Protein AF-A0A1D9MK09-F1 (afdb_monomer)

pLDDT: mean 81.93, std 14.93, range [34.16, 96.56]

Mean predicted aligned error: 7.38 Å

Foldseek 3Di:
DDPPPDDPLFAAEEEEFFLDDPVQVVLLVVLCCVLSVFAEQECCDPVHPNHQPCVQDDQPPHDPVSLVSLLVSCVVPLPDRGHYYDHLSLLSDPSSLVVLLPRPHAYAYEYEQHVLRCVVVVNPDPPPDPPCPVVSVVVNVVSVVSVVSCVSSVYHYDHCNPPRSVRPDSPPRD

Structure (mmCIF, N/CA/C/O backbone):
data_AF-A0A1D9MK09-F1
#
_entry.id   AF-A0A1D9MK09-F1
#
loop_
_atom_site.group_PDB
_atom_site.id
_atom_site.type_symbol
_atom_site.label_atom_id
_atom_site.label_alt_id
_atom_site.label_comp_id
_atom_site.label_asym_id
_atom_site.label_entity_id
_atom_site.label_seq_id
_atom_site.pdbx_PDB_ins_code
_atom_site.Cartn_x
_atom_site.Cartn_y
_atom_site.Cartn_z
_atom_site.occupancy
_atom_site.B_iso_or_equiv
_atom_site.auth_seq_id
_atom_site.auth_comp_id
_atom_site.auth_asym_id
_atom_site.auth_atom_id
_atom_site.pdbx_PDB_model_num
ATOM 1 N N . MET A 1 1 ? -40.136 8.054 8.535 1.00 38.53 1 MET A N 1
ATOM 2 C CA . MET A 1 1 ? -38.709 8.408 8.656 1.00 38.53 1 MET A CA 1
ATOM 3 C C . MET A 1 1 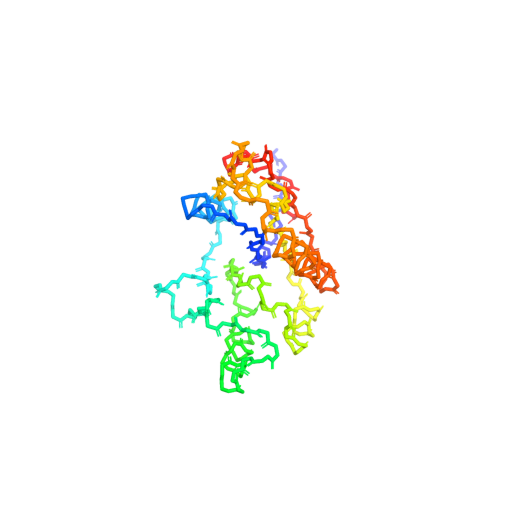? -38.016 7.184 9.209 1.00 38.53 1 MET A C 1
ATOM 5 O O . MET A 1 1 ? -38.127 6.917 10.395 1.00 38.53 1 MET A O 1
ATOM 9 N N . GLU A 1 2 ? -37.448 6.361 8.334 1.00 34.91 2 GLU A N 1
ATOM 10 C CA . GLU A 1 2 ? -36.712 5.175 8.767 1.00 34.91 2 GLU A CA 1
ATOM 11 C C . GLU A 1 2 ? -35.331 5.622 9.243 1.00 34.91 2 GLU A C 1
ATOM 13 O O . GLU A 1 2 ? -34.527 6.126 8.459 1.00 34.91 2 GLU A O 1
ATOM 18 N N . HIS A 1 3 ? -35.072 5.465 10.541 1.00 34.16 3 HIS A N 1
ATOM 19 C CA . HIS A 1 3 ? -33.722 5.503 11.084 1.00 34.16 3 HIS A CA 1
ATOM 20 C C . HIS A 1 3 ? -32.950 4.321 10.488 1.00 34.16 3 HIS A C 1
ATOM 22 O O . HIS A 1 3 ? -33.046 3.195 10.976 1.00 34.16 3 HIS A O 1
ATOM 28 N N . LYS A 1 4 ? -32.186 4.564 9.417 1.00 38.50 4 LYS A N 1
ATOM 29 C CA . LYS A 1 4 ? -31.056 3.694 9.093 1.00 38.50 4 LYS A CA 1
ATOM 30 C C . LYS A 1 4 ? -30.107 3.791 10.278 1.00 38.50 4 LYS A C 1
ATOM 32 O O . LYS A 1 4 ? -29.596 4.869 10.555 1.00 38.50 4 LYS A O 1
ATOM 37 N N . ALA A 1 5 ? -29.941 2.689 11.000 1.00 39.91 5 ALA A N 1
ATOM 38 C CA . ALA A 1 5 ? -28.867 2.560 11.965 1.00 39.91 5 ALA A CA 1
ATOM 39 C C . ALA A 1 5 ? -27.559 2.907 11.241 1.00 39.91 5 ALA A C 1
ATOM 41 O O . ALA A 1 5 ? -27.202 2.228 10.273 1.00 39.91 5 ALA A O 1
ATOM 42 N N . ASP A 1 6 ? -26.906 3.992 11.661 1.00 44.66 6 ASP A N 1
ATOM 43 C CA . ASP A 1 6 ? -25.553 4.318 11.228 1.00 44.66 6 ASP A CA 1
ATOM 44 C C . ASP A 1 6 ? -24.693 3.099 11.547 1.00 44.66 6 ASP A C 1
ATOM 46 O O . ASP A 1 6 ? -24.494 2.741 12.711 1.00 44.66 6 ASP A O 1
ATOM 50 N N . LYS A 1 7 ? -24.248 2.391 10.504 1.00 47.81 7 LYS A N 1
ATOM 51 C CA . LYS A 1 7 ? -23.251 1.342 10.684 1.00 47.81 7 LYS A CA 1
ATOM 52 C C . LYS A 1 7 ? -22.044 2.000 11.359 1.00 47.81 7 LYS A C 1
ATOM 54 O O . LYS A 1 7 ? -21.623 3.059 10.889 1.00 47.81 7 LYS A O 1
ATOM 59 N N . PRO A 1 8 ? -21.476 1.407 12.422 1.00 50.88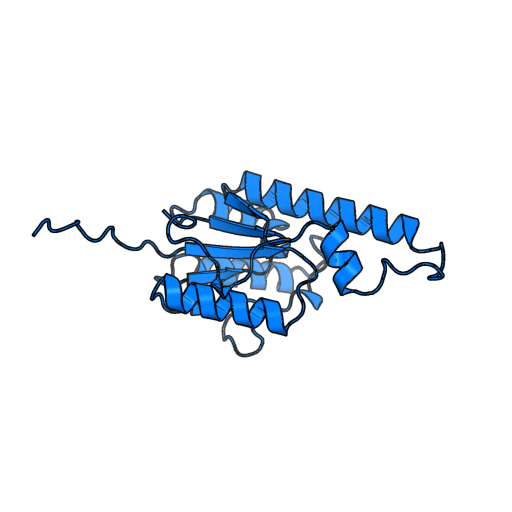 8 PRO A N 1
ATOM 60 C CA . PRO A 1 8 ? -20.220 1.893 12.966 1.00 50.88 8 PRO A CA 1
ATOM 61 C C . PRO A 1 8 ? -19.202 1.894 11.826 1.00 50.88 8 PRO A C 1
ATOM 63 O O . PRO A 1 8 ? -18.915 0.854 11.234 1.00 50.88 8 PRO A O 1
ATOM 66 N N . ASN A 1 9 ? -18.745 3.089 11.466 1.00 65.44 9 ASN A N 1
ATOM 67 C CA . ASN A 1 9 ? -17.858 3.319 10.341 1.00 65.44 9 ASN A CA 1
ATOM 68 C C . ASN A 1 9 ? -16.467 2.819 10.746 1.00 65.44 9 ASN A C 1
ATOM 70 O O . ASN A 1 9 ? -15.680 3.557 11.340 1.00 65.44 9 ASN A O 1
ATOM 74 N N . LEU A 1 10 ? -16.227 1.518 10.559 1.00 75.94 10 LEU A N 1
ATOM 75 C CA . LEU A 1 10 ? -14.981 0.882 10.964 1.00 75.94 10 LEU A CA 1
ATOM 76 C C . LEU A 1 10 ? -13.810 1.581 10.257 1.00 75.94 10 LEU A C 1
ATOM 78 O O . LEU A 1 10 ? -13.881 1.817 9.046 1.00 75.94 10 LEU A O 1
ATOM 82 N N . PRO A 1 11 ? -12.727 1.908 10.982 1.00 87.56 11 PRO A N 1
ATOM 83 C CA . PRO A 1 11 ? -11.530 2.460 10.375 1.00 87.56 11 PRO A CA 1
ATOM 84 C C . PRO A 1 11 ? -11.022 1.544 9.263 1.00 87.56 11 PRO A C 1
ATOM 86 O O . PRO A 1 11 ? -10.810 0.353 9.498 1.00 87.56 11 PRO A O 1
ATOM 89 N N . ILE A 1 12 ? -10.789 2.073 8.062 1.00 91.69 12 ILE A N 1
ATOM 90 C CA . ILE A 1 12 ? -10.336 1.253 6.925 1.00 91.69 12 ILE A CA 1
ATOM 91 C C . ILE A 1 12 ? -8.834 1.394 6.695 1.00 91.69 12 ILE A C 1
ATOM 93 O O . ILE A 1 12 ? -8.241 2.416 7.045 1.00 91.69 12 ILE A O 1
ATOM 97 N N . ILE A 1 13 ? -8.223 0.373 6.107 1.00 95.38 13 ILE A N 1
ATOM 98 C CA . ILE A 1 13 ? -6.830 0.394 5.664 1.00 95.38 13 ILE A CA 1
ATOM 99 C C . ILE A 1 13 ? -6.822 0.434 4.141 1.00 95.38 13 ILE A C 1
ATOM 101 O O . ILE A 1 13 ? -7.547 -0.315 3.486 1.00 95.38 13 ILE A O 1
ATOM 105 N N . VAL A 1 14 ? -6.002 1.306 3.571 1.00 95.44 14 VAL A N 1
ATOM 106 C CA . VAL A 1 14 ? -5.868 1.466 2.128 1.00 95.44 14 VAL A CA 1
ATOM 107 C C . VAL A 1 14 ? -4.392 1.461 1.749 1.00 95.44 14 VAL A C 1
ATOM 109 O O . VAL A 1 14 ? -3.573 2.133 2.368 1.00 95.44 14 VAL A O 1
ATOM 112 N N . ALA A 1 15 ? -4.052 0.740 0.688 1.00 94.69 15 ALA A N 1
ATOM 113 C CA . ALA A 1 15 ? -2.784 0.887 -0.012 1.00 94.69 15 ALA A CA 1
ATOM 114 C C . ALA A 1 15 ? -3.041 1.279 -1.468 1.00 94.69 15 ALA A C 1
ATOM 116 O O . ALA A 1 15 ? -4.044 0.880 -2.064 1.00 94.69 15 ALA A O 1
ATOM 117 N N . MET A 1 16 ? -2.136 2.063 -2.052 1.00 91.50 16 MET A N 1
ATOM 118 C CA . MET A 1 16 ? -2.247 2.528 -3.435 1.00 91.50 16 MET A CA 1
ATOM 119 C C . MET A 1 16 ? -1.110 1.938 -4.269 1.00 91.50 16 MET A C 1
ATOM 121 O O . MET A 1 16 ? 0.022 2.394 -4.183 1.00 91.50 16 MET A O 1
ATOM 125 N N . ASN A 1 17 ? -1.400 0.925 -5.088 1.00 89.12 17 ASN A N 1
ATOM 126 C CA . ASN A 1 17 ? -0.403 0.243 -5.917 1.00 89.12 17 ASN A CA 1
ATOM 127 C C . ASN A 1 17 ? -0.522 0.651 -7.392 1.00 89.12 17 ASN A C 1
ATOM 129 O O . ASN A 1 17 ? -1.524 0.382 -8.055 1.00 89.12 17 ASN A O 1
ATOM 133 N N . GLY A 1 18 ? 0.515 1.288 -7.922 1.00 79.88 18 GLY A N 1
ATOM 134 C CA . GLY A 1 18 ? 0.568 1.763 -9.303 1.00 79.88 18 GLY A CA 1
ATOM 135 C C . GLY A 1 18 ? 1.494 2.967 -9.447 1.00 79.88 18 GLY A C 1
ATOM 136 O O . GLY A 1 18 ? 1.876 3.580 -8.455 1.00 79.88 18 GLY A O 1
ATOM 137 N N . ALA A 1 19 ? 1.856 3.323 -10.682 1.00 71.56 19 ALA A N 1
ATOM 138 C CA . ALA A 1 19 ? 2.593 4.561 -10.952 1.00 71.56 19 ALA A CA 1
ATOM 139 C C . ALA A 1 19 ? 1.620 5.747 -10.974 1.00 71.56 19 ALA A C 1
ATOM 141 O O . ALA A 1 19 ? 1.284 6.282 -12.031 1.00 71.56 19 ALA A O 1
ATOM 142 N N . TRP A 1 20 ? 1.095 6.095 -9.804 1.00 73.06 20 TRP A N 1
ATOM 143 C CA . TRP A 1 20 ? 0.157 7.195 -9.652 1.00 73.06 20 TRP A CA 1
ATOM 144 C C . TRP A 1 20 ? 0.874 8.537 -9.835 1.00 73.06 20 TRP A C 1
ATOM 146 O O . TRP A 1 20 ? 1.872 8.790 -9.160 1.00 73.06 20 TRP A O 1
ATOM 156 N N . PRO A 1 21 ? 0.371 9.442 -10.689 1.00 71.44 21 PRO A N 1
ATOM 157 C CA . PRO A 1 21 ? 0.808 10.829 -10.649 1.00 71.44 21 PRO A CA 1
ATOM 158 C C . PRO A 1 21 ? 0.517 11.426 -9.264 1.00 71.44 21 PRO A C 1
ATOM 160 O O . PRO A 1 21 ? -0.593 11.259 -8.758 1.00 71.44 21 PRO A O 1
ATOM 163 N N . ASN A 1 22 ? 1.455 12.181 -8.679 1.00 73.81 22 ASN A N 1
ATOM 164 C CA . ASN A 1 22 ? 1.305 12.766 -7.332 1.00 73.81 22 ASN A CA 1
ATOM 165 C C . ASN A 1 22 ? -0.026 13.519 -7.139 1.00 73.81 22 ASN A C 1
ATOM 167 O O . ASN A 1 22 ? -0.656 13.422 -6.087 1.00 73.81 22 ASN A O 1
ATOM 171 N N . ALA A 1 23 ? -0.485 14.232 -8.174 1.00 70.06 23 ALA A N 1
ATOM 172 C CA . ALA A 1 23 ? -1.770 14.925 -8.164 1.00 70.06 23 ALA A CA 1
ATOM 173 C C . ALA A 1 23 ? -2.967 13.964 -8.035 1.00 70.06 23 ALA A C 1
ATOM 175 O O . ALA A 1 23 ? -3.899 14.254 -7.292 1.00 70.06 23 ALA A O 1
ATOM 176 N N . GLN A 1 24 ? -2.939 12.806 -8.704 1.00 77.50 24 GLN A N 1
ATOM 177 C CA . GLN A 1 24 ? -3.998 11.800 -8.579 1.00 77.50 24 GLN A CA 1
ATOM 178 C C . GLN A 1 24 ? -3.980 11.140 -7.200 1.00 77.50 24 GLN A C 1
ATOM 180 O O . GLN A 1 24 ? -5.038 10.992 -6.596 1.00 77.50 24 GLN A O 1
ATOM 185 N N . THR A 1 25 ? -2.799 10.802 -6.673 1.00 82.19 25 THR A N 1
ATOM 186 C CA . THR A 1 25 ? -2.656 10.252 -5.315 1.00 82.19 25 THR A CA 1
ATOM 187 C C . THR A 1 25 ? -3.291 11.172 -4.277 1.00 82.19 25 THR A C 1
ATOM 189 O O . THR A 1 25 ? -4.057 10.718 -3.429 1.00 82.19 25 THR A O 1
ATOM 192 N N . LYS A 1 26 ? -3.028 12.481 -4.379 1.00 85.75 26 LYS A N 1
ATOM 193 C CA . LYS A 1 26 ? -3.628 13.492 -3.505 1.00 85.75 26 LYS A CA 1
ATOM 194 C C . LYS A 1 26 ? -5.157 13.522 -3.619 1.00 85.75 26 LYS A C 1
ATOM 196 O O . LYS A 1 26 ? -5.831 13.445 -2.598 1.00 85.75 26 LYS A O 1
ATOM 201 N N . LEU A 1 27 ? -5.697 13.562 -4.839 1.00 85.06 27 LEU A N 1
ATOM 202 C CA . LEU A 1 27 ? -7.149 13.585 -5.062 1.00 85.06 27 LEU A CA 1
ATOM 203 C C . LEU A 1 27 ? -7.851 12.341 -4.499 1.00 85.06 27 LEU A C 1
ATOM 205 O O . LEU A 1 27 ? -8.925 12.453 -3.917 1.00 85.06 27 LEU A O 1
ATOM 209 N N . TRP A 1 28 ? -7.247 11.159 -4.637 1.00 86.50 28 TRP A N 1
ATOM 210 C CA . TRP A 1 28 ? -7.779 9.926 -4.049 1.00 86.50 28 TRP A CA 1
ATOM 211 C C . TRP A 1 28 ? -7.801 9.977 -2.522 1.00 86.50 28 TRP A C 1
ATOM 213 O O . TRP A 1 28 ? -8.815 9.630 -1.922 1.00 86.50 28 TRP A O 1
ATOM 223 N N . LYS A 1 29 ? -6.723 10.452 -1.890 1.00 89.75 29 LYS A N 1
ATOM 224 C CA . LYS A 1 29 ? -6.657 10.617 -0.430 1.00 89.75 29 LYS A CA 1
ATOM 225 C C . LYS A 1 29 ? -7.719 11.603 0.074 1.00 89.75 29 LYS A C 1
ATOM 227 O O . LYS A 1 29 ? -8.453 11.281 1.003 1.00 89.75 29 LYS A O 1
ATOM 232 N N . GLU A 1 30 ? -7.863 12.757 -0.577 1.00 88.25 30 GLU A N 1
ATOM 233 C CA . GLU A 1 30 ? -8.882 13.767 -0.241 1.00 88.25 30 GLU A CA 1
ATOM 234 C C . GLU A 1 30 ? -10.313 13.232 -0.405 1.00 88.25 30 GLU A C 1
ATOM 236 O O . GLU A 1 30 ? -11.172 13.463 0.452 1.00 88.25 30 GLU A O 1
ATOM 241 N N . ALA A 1 31 ? -10.566 12.479 -1.479 1.00 85.38 31 ALA A N 1
ATOM 242 C CA . ALA A 1 31 ? -11.861 11.859 -1.725 1.00 85.38 31 ALA A CA 1
ATOM 243 C C . ALA A 1 31 ? -12.189 10.789 -0.672 1.00 85.38 31 ALA A C 1
ATOM 245 O O . ALA A 1 31 ? -13.307 10.768 -0.164 1.00 85.38 31 ALA A O 1
ATOM 246 N N . LEU A 1 32 ? -11.219 9.950 -0.285 1.00 87.94 32 LEU A N 1
ATOM 247 C CA . LEU A 1 32 ? -11.388 8.955 0.780 1.00 87.94 32 LEU A CA 1
ATOM 248 C C . LEU A 1 32 ? -11.716 9.612 2.123 1.00 87.94 32 LEU A C 1
ATOM 250 O O . LEU A 1 32 ? -12.667 9.198 2.779 1.00 87.94 32 LEU A O 1
ATOM 254 N N . VAL A 1 33 ? -10.976 10.651 2.518 1.00 88.62 33 VAL A N 1
ATOM 255 C CA . VAL A 1 33 ? -11.232 11.379 3.774 1.00 88.62 33 VAL A CA 1
ATOM 256 C C . VAL A 1 33 ? -12.623 11.999 3.770 1.00 88.62 33 VAL A C 1
ATOM 258 O O . VAL A 1 33 ? -13.371 11.843 4.733 1.00 88.62 33 VAL A O 1
ATOM 261 N N . THR A 1 34 ? -12.993 12.656 2.670 1.00 85.69 34 THR A N 1
ATOM 262 C CA . THR A 1 34 ? -14.309 13.290 2.517 1.00 85.69 34 THR A CA 1
ATOM 263 C C . THR A 1 34 ? -15.434 12.262 2.577 1.00 85.69 34 THR A C 1
ATOM 265 O O . THR A 1 34 ? -16.447 12.484 3.234 1.00 85.69 34 THR A O 1
ATOM 268 N N . TYR A 1 35 ? -15.254 11.128 1.900 1.00 82.56 35 TYR A N 1
ATOM 269 C CA . TYR A 1 35 ? -16.256 10.075 1.815 1.00 82.56 35 TYR A CA 1
ATOM 270 C C . TYR A 1 35 ? -16.440 9.335 3.144 1.00 82.56 35 TYR A C 1
ATOM 272 O O . TYR A 1 35 ? -17.563 9.048 3.552 1.00 82.56 35 TYR A O 1
ATOM 280 N N . LEU A 1 36 ? -15.337 9.019 3.820 1.00 84.38 36 LEU A N 1
ATOM 281 C CA . LEU A 1 36 ? -15.358 8.225 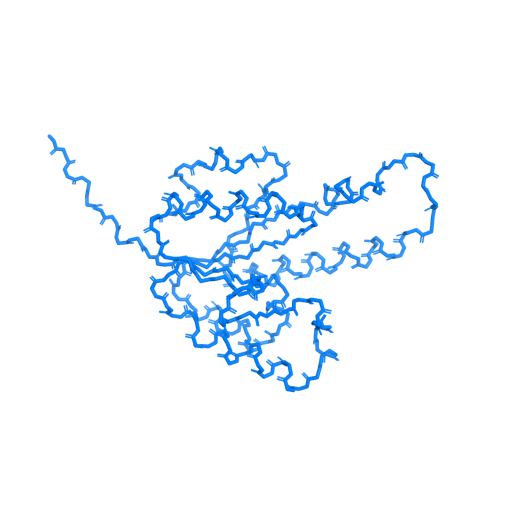5.044 1.00 84.38 36 LEU A CA 1
ATOM 282 C C . LEU A 1 36 ? -15.604 9.085 6.282 1.00 84.38 36 LEU A C 1
ATOM 284 O O . LEU A 1 36 ? -16.040 8.551 7.293 1.00 84.38 36 LEU A O 1
ATOM 288 N N . GLY A 1 37 ? -15.305 10.385 6.243 1.00 85.25 37 GLY A N 1
ATOM 289 C CA . GLY A 1 37 ? -15.382 11.257 7.418 1.00 85.25 37 GLY A CA 1
ATOM 290 C C . GLY A 1 37 ? -14.452 10.820 8.558 1.00 85.25 37 GLY A C 1
ATOM 291 O O . GLY A 1 37 ? -14.719 11.124 9.719 1.00 85.25 37 GLY A O 1
ATOM 292 N N . GLN A 1 38 ? -13.392 10.069 8.244 1.00 86.38 38 GLN A N 1
ATOM 293 C CA . GLN A 1 38 ? -12.432 9.534 9.211 1.00 86.38 38 GLN A CA 1
ATOM 294 C C . GLN A 1 38 ? -11.163 10.401 9.243 1.00 86.38 38 GLN A C 1
ATOM 296 O O . GLN A 1 38 ? -10.744 10.896 8.192 1.00 86.38 38 GLN A O 1
ATOM 301 N N . PRO A 1 39 ? -10.504 10.554 10.410 1.00 91.56 39 PRO A N 1
ATOM 302 C CA . PRO A 1 39 ? -9.152 11.104 10.474 1.00 91.56 39 PRO A CA 1
ATOM 303 C C . PRO A 1 39 ? -8.204 10.298 9.582 1.00 91.56 39 PRO A C 1
ATOM 305 O O . PRO A 1 39 ? -8.361 9.084 9.475 1.00 91.56 39 PRO A O 1
ATOM 308 N N . LEU A 1 40 ? -7.226 10.954 8.961 1.00 94.00 40 LEU A N 1
ATOM 309 C CA . LEU A 1 40 ? -6.242 10.312 8.089 1.00 94.00 40 LEU A CA 1
ATOM 310 C C . LEU A 1 40 ? -4.909 10.132 8.817 1.00 94.00 40 LEU A C 1
ATOM 312 O O . LEU A 1 40 ? -4.367 11.091 9.359 1.00 94.00 40 LEU A O 1
ATOM 316 N N . VAL A 1 41 ? -4.360 8.923 8.748 1.00 96.12 41 VAL A N 1
ATOM 317 C CA . VAL A 1 41 ? -2.966 8.61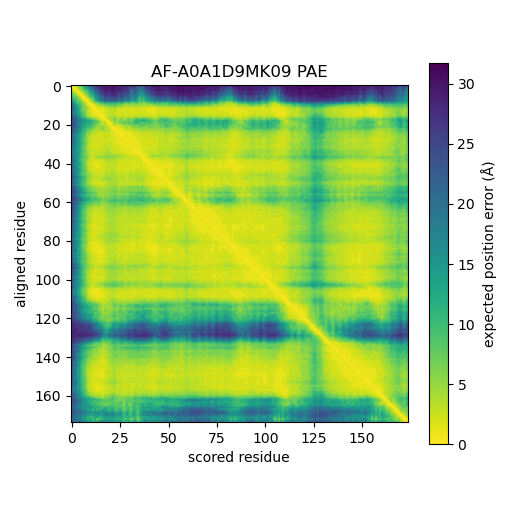5 9.073 1.00 96.12 41 VAL A CA 1
ATOM 318 C C . VAL A 1 41 ? -2.312 8.076 7.806 1.00 96.12 41 VAL A C 1
ATOM 320 O O . VAL A 1 41 ? -2.658 6.997 7.327 1.00 96.12 41 VAL A O 1
ATOM 323 N N . ASP A 1 42 ? -1.390 8.844 7.235 1.00 95.50 42 ASP A N 1
ATOM 324 C CA . ASP A 1 42 ? -0.749 8.518 5.964 1.00 95.50 42 ASP A CA 1
ATOM 325 C C . ASP A 1 42 ? 0.731 8.204 6.164 1.00 95.50 42 ASP A C 1
ATOM 327 O O . ASP A 1 42 ? 1.529 9.091 6.448 1.00 95.50 42 ASP A O 1
ATOM 331 N N . LEU A 1 43 ? 1.116 6.938 6.024 1.00 95.69 43 LEU A N 1
ATOM 332 C CA . LEU A 1 43 ? 2.509 6.511 6.185 1.00 95.69 43 LEU A CA 1
ATOM 333 C C . LEU A 1 43 ? 3.339 6.795 4.924 1.00 95.69 43 LEU A C 1
ATOM 335 O O . LEU A 1 43 ? 4.549 6.603 4.937 1.00 95.69 43 LEU A O 1
ATOM 339 N N . THR A 1 44 ? 2.714 7.252 3.838 1.00 92.88 44 THR A N 1
ATOM 340 C CA . THR A 1 44 ? 3.384 7.605 2.576 1.00 92.88 44 THR A CA 1
ATOM 341 C C . THR A 1 44 ? 3.641 9.108 2.437 1.00 92.88 44 THR A C 1
ATOM 343 O O . THR A 1 44 ? 4.323 9.522 1.502 1.00 92.88 44 THR A O 1
ATOM 346 N N . ASP A 1 45 ? 3.098 9.932 3.340 1.00 92.44 45 ASP A N 1
ATOM 347 C CA . ASP A 1 45 ? 3.276 11.386 3.331 1.00 92.44 45 ASP A CA 1
ATOM 348 C C . ASP A 1 45 ? 4.556 11.788 4.088 1.00 92.44 45 ASP A C 1
ATOM 350 O O . ASP A 1 45 ? 4.651 11.506 5.284 1.00 92.44 45 ASP A O 1
ATOM 354 N N . PRO A 1 46 ? 5.521 12.484 3.453 1.00 91.31 46 PRO A N 1
ATOM 355 C CA . PRO A 1 46 ? 6.722 12.993 4.120 1.00 91.31 46 PRO A CA 1
ATOM 356 C C . PRO A 1 46 ? 6.466 13.916 5.319 1.00 91.31 46 PRO A C 1
ATOM 358 O O . PRO A 1 46 ? 7.376 14.136 6.115 1.00 91.31 46 PRO A O 1
ATOM 361 N N . GLN A 1 47 ? 5.265 14.491 5.442 1.00 91.56 47 GLN A N 1
ATOM 362 C CA . GLN A 1 47 ? 4.870 15.338 6.574 1.00 91.56 47 GLN A CA 1
ATOM 363 C C . GLN A 1 47 ? 4.285 14.544 7.753 1.00 91.56 47 GLN A C 1
ATOM 365 O O . GLN A 1 47 ? 4.046 15.115 8.816 1.00 91.56 47 GLN A O 1
ATOM 370 N N . SER A 1 48 ? 4.053 13.243 7.582 1.00 92.50 48 SER A N 1
ATOM 371 C CA . SER A 1 48 ? 3.523 12.362 8.620 1.00 92.50 48 SER A CA 1
ATOM 372 C C . SER A 1 48 ? 4.581 12.007 9.661 1.00 92.50 48 SER A C 1
ATOM 374 O O . SER A 1 48 ? 5.720 11.684 9.327 1.00 92.50 48 SER A O 1
ATOM 376 N N . GLU A 1 49 ? 4.190 11.966 10.935 1.00 92.81 49 GLU A N 1
ATOM 377 C CA . GLU A 1 49 ? 5.058 11.457 12.008 1.00 92.81 49 GLU A CA 1
ATOM 378 C C . GLU A 1 49 ? 5.376 9.957 11.847 1.00 92.81 49 GLU A C 1
ATOM 380 O O . GLU A 1 49 ? 6.395 9.475 12.338 1.00 92.81 49 GLU A O 1
ATOM 385 N N . PHE A 1 50 ? 4.535 9.232 11.101 1.00 94.38 50 PHE A N 1
ATOM 386 C CA . PHE A 1 50 ? 4.690 7.809 10.797 1.00 94.38 50 PHE A CA 1
ATOM 387 C C . PHE A 1 50 ? 5.303 7.563 9.410 1.00 94.38 50 PHE A C 1
ATOM 389 O O . PHE A 1 50 ? 5.170 6.470 8.867 1.00 94.38 50 PHE A O 1
ATOM 396 N N . PHE A 1 51 ? 5.942 8.566 8.801 1.00 94.94 51 PHE A N 1
ATOM 397 C CA . PHE A 1 51 ? 6.418 8.475 7.423 1.00 94.94 51 PHE A CA 1
ATOM 398 C C . PHE A 1 51 ? 7.402 7.316 7.179 1.00 94.94 51 PHE A C 1
ATOM 400 O O . PHE A 1 51 ? 8.433 7.163 7.851 1.00 94.94 51 PHE A O 1
ATOM 407 N N . LEU A 1 52 ? 7.101 6.545 6.133 1.00 92.12 52 LEU A N 1
ATOM 408 C CA . LEU A 1 52 ? 7.900 5.456 5.595 1.00 92.12 52 LEU A CA 1
ATOM 409 C C . LEU A 1 52 ? 8.221 5.737 4.122 1.00 92.12 52 LEU A C 1
ATOM 411 O O . LEU A 1 52 ? 7.371 5.606 3.241 1.00 92.12 52 LEU A O 1
ATOM 415 N N . ALA A 1 53 ? 9.474 6.103 3.854 1.00 88.94 53 ALA A N 1
ATOM 416 C CA . ALA A 1 53 ? 9.962 6.344 2.503 1.00 88.94 53 ALA A CA 1
ATOM 417 C C . ALA A 1 53 ? 10.040 5.031 1.709 1.00 88.94 53 ALA A C 1
ATOM 419 O O . ALA A 1 53 ? 10.930 4.208 1.931 1.00 88.94 53 ALA A O 1
ATOM 420 N N . GLU A 1 54 ? 9.120 4.830 0.763 1.00 85.00 54 GLU A N 1
ATOM 421 C CA . GLU A 1 54 ? 9.123 3.639 -0.100 1.00 85.00 54 GLU A CA 1
ATOM 422 C C . GLU A 1 54 ? 10.375 3.577 -0.993 1.00 85.00 54 GLU A C 1
ATOM 424 O O . GLU A 1 54 ? 10.871 2.489 -1.281 1.00 85.00 54 GLU A O 1
ATOM 429 N N . ASP A 1 55 ? 10.956 4.728 -1.345 1.00 84.00 55 ASP A N 1
ATOM 430 C CA . ASP A 1 55 ? 12.193 4.814 -2.132 1.00 84.00 55 ASP A CA 1
ATOM 431 C C . ASP A 1 55 ? 13.421 4.231 -1.418 1.00 84.00 55 ASP A C 1
ATOM 433 O O . ASP A 1 55 ? 14.377 3.835 -2.093 1.00 84.00 55 ASP A O 1
ATOM 437 N N . ASP A 1 56 ? 13.392 4.112 -0.089 1.00 81.44 56 ASP A N 1
ATOM 438 C CA . ASP A 1 56 ? 14.444 3.462 0.703 1.00 81.44 56 ASP A CA 1
ATOM 439 C C . ASP A 1 56 ? 14.229 1.943 0.808 1.00 81.44 56 ASP A C 1
ATOM 441 O O . ASP A 1 56 ? 15.135 1.182 1.166 1.00 81.44 56 ASP A O 1
ATOM 445 N N . PHE A 1 57 ? 13.029 1.469 0.467 1.00 84.00 57 PHE A N 1
ATOM 446 C CA . PHE A 1 57 ? 12.664 0.069 0.574 1.00 84.00 57 PHE A CA 1
ATOM 447 C C . PHE A 1 57 ? 13.150 -0.736 -0.638 1.00 84.00 57 PHE A C 1
ATOM 449 O O . PHE A 1 57 ? 13.008 -0.355 -1.804 1.00 84.00 57 PHE A O 1
ATOM 456 N N . ARG A 1 58 ? 13.764 -1.884 -0.359 1.00 83.75 58 ARG A N 1
ATOM 457 C CA . ARG A 1 58 ? 14.334 -2.825 -1.334 1.00 83.75 58 ARG A CA 1
ATOM 458 C C . ARG A 1 58 ? 13.873 -4.253 -1.029 1.00 83.75 58 ARG A C 1
ATOM 460 O O . ARG A 1 58 ? 14.586 -5.215 -1.315 1.00 83.75 58 ARG A O 1
ATOM 467 N N . GLY A 1 59 ? 12.694 -4.402 -0.424 1.00 78.25 59 GLY A N 1
ATOM 468 C CA . GLY A 1 59 ? 12.183 -5.702 -0.002 1.00 78.25 59 GLY A CA 1
ATOM 469 C C . GLY A 1 59 ? 13.030 -6.299 1.119 1.00 78.25 59 GLY A C 1
ATOM 470 O O . GLY A 1 59 ? 13.560 -5.598 1.979 1.00 78.25 59 GLY A O 1
ATOM 471 N N . MET A 1 60 ? 13.236 -7.613 1.057 1.00 74.06 60 MET A N 1
ATOM 472 C CA . MET A 1 60 ? 14.098 -8.346 1.994 1.00 74.06 60 MET A CA 1
ATOM 473 C C . MET A 1 60 ? 15.585 -7.956 1.915 1.00 74.06 60 MET A C 1
ATOM 475 O O . MET A 1 60 ? 16.357 -8.358 2.779 1.00 74.06 60 MET A O 1
ATOM 479 N N . ALA A 1 61 ? 15.996 -7.198 0.891 1.00 83.94 61 ALA A N 1
ATOM 480 C CA . ALA A 1 61 ? 17.354 -6.668 0.773 1.00 83.94 61 ALA A CA 1
ATOM 481 C C . ALA A 1 61 ? 17.548 -5.321 1.499 1.00 83.94 61 ALA A C 1
ATOM 483 O O . ALA A 1 61 ? 18.658 -4.790 1.506 1.00 83.94 61 ALA A O 1
ATOM 484 N N . SER A 1 62 ? 16.491 -4.751 2.089 1.00 88.44 62 SER A N 1
ATOM 485 C CA . SER A 1 62 ? 16.601 -3.585 2.970 1.00 88.44 62 SER A CA 1
ATOM 486 C C . SER A 1 62 ? 17.413 -3.895 4.232 1.00 88.44 62 SER A C 1
ATOM 488 O O . SER A 1 62 ? 17.529 -5.047 4.650 1.00 88.44 62 SER A O 1
ATOM 490 N N . SER A 1 63 ? 17.969 -2.855 4.864 1.00 91.94 63 SER A N 1
ATOM 491 C CA . SER A 1 63 ? 18.656 -3.009 6.149 1.00 91.94 63 SER A CA 1
ATOM 492 C C . SER A 1 63 ? 17.697 -3.520 7.230 1.00 91.94 63 SER A C 1
ATOM 494 O O . SER A 1 63 ? 16.504 -3.208 7.218 1.00 91.94 63 SER A O 1
ATOM 496 N N . ALA A 1 64 ? 18.228 -4.282 8.191 1.00 91.81 64 ALA A N 1
ATOM 497 C CA . ALA A 1 64 ? 17.441 -4.810 9.306 1.00 91.81 64 ALA A CA 1
ATOM 498 C C . ALA A 1 64 ? 16.753 -3.688 10.103 1.00 91.81 64 ALA A C 1
ATOM 500 O O . ALA A 1 64 ? 15.571 -3.799 10.410 1.00 91.81 64 ALA A O 1
ATOM 501 N N . GLU A 1 65 ? 17.459 -2.579 10.341 1.00 93.00 65 GLU A N 1
AT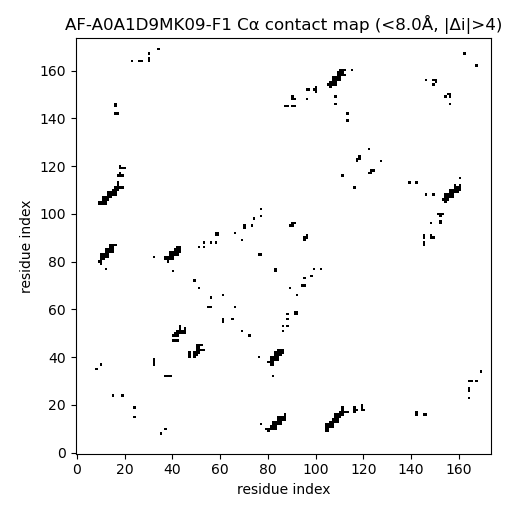OM 502 C CA . GLU A 1 65 ? 16.927 -1.389 11.021 1.00 93.00 65 GLU A CA 1
ATOM 503 C C . GLU A 1 65 ? 15.728 -0.779 10.278 1.00 93.00 65 GLU A C 1
ATOM 505 O O . GLU A 1 65 ? 14.739 -0.392 10.899 1.00 93.00 65 GLU A O 1
ATOM 510 N N . LEU A 1 66 ? 15.779 -0.716 8.941 1.00 92.19 66 LEU A N 1
ATOM 511 C CA . LEU A 1 66 ? 14.672 -0.188 8.144 1.00 92.19 66 LEU A CA 1
ATOM 512 C C . LEU A 1 66 ? 13.459 -1.124 8.191 1.00 92.19 66 LEU A C 1
ATOM 514 O O . LEU A 1 66 ? 12.333 -0.655 8.349 1.00 92.19 66 LEU A O 1
ATOM 518 N N . ILE A 1 67 ? 13.686 -2.436 8.077 1.00 92.50 67 ILE A N 1
ATOM 519 C CA . ILE A 1 67 ? 12.624 -3.447 8.176 1.00 92.50 67 ILE A CA 1
ATOM 520 C C . ILE A 1 67 ? 11.958 -3.380 9.553 1.00 92.50 67 ILE A C 1
ATOM 522 O O . ILE A 1 67 ? 10.731 -3.363 9.641 1.00 92.50 67 ILE A O 1
ATOM 526 N N . GLU A 1 68 ? 12.753 -3.297 10.619 1.00 93.12 68 GLU A N 1
ATOM 527 C CA . GLU A 1 68 ? 12.254 -3.175 11.985 1.00 93.12 68 GLU A CA 1
ATOM 528 C C . GLU A 1 68 ? 11.440 -1.890 12.166 1.00 93.12 68 GLU A C 1
ATOM 530 O O . GLU A 1 68 ? 10.320 -1.953 12.675 1.00 93.12 68 GLU A O 1
ATOM 535 N N . LYS A 1 69 ? 11.933 -0.747 11.665 1.00 93.06 69 LYS A N 1
ATOM 536 C CA . LYS A 1 69 ? 11.186 0.518 11.677 1.00 93.06 69 LYS A CA 1
ATOM 537 C C . LYS A 1 69 ? 9.814 0.355 11.019 1.00 93.06 69 LYS A C 1
ATOM 539 O O . LYS A 1 69 ? 8.809 0.718 11.621 1.00 93.06 69 LYS A O 1
ATOM 544 N N . TRP A 1 70 ? 9.753 -0.211 9.812 1.00 94.44 70 TRP A N 1
ATOM 545 C CA . TRP A 1 70 ? 8.488 -0.412 9.093 1.00 94.44 70 TRP A CA 1
ATOM 546 C C . TRP A 1 70 ? 7.510 -1.294 9.877 1.00 94.44 70 TRP A C 1
ATOM 548 O O . TRP A 1 70 ? 6.330 -0.960 9.982 1.00 94.44 70 TRP A O 1
ATOM 558 N N . GLN A 1 71 ? 8.000 -2.389 10.463 1.00 93.50 71 GLN A N 1
ATOM 559 C CA . GLN A 1 71 ? 7.181 -3.307 11.259 1.00 93.50 71 GLN A CA 1
ATOM 560 C C . GLN A 1 71 ? 6.657 -2.650 12.541 1.00 93.50 71 GLN A C 1
ATOM 562 O O . GLN A 1 71 ? 5.472 -2.772 12.849 1.00 93.50 71 GLN A O 1
ATOM 567 N N . GLN A 1 72 ? 7.506 -1.916 13.263 1.00 95.12 72 GLN A N 1
ATOM 568 C CA . GLN A 1 72 ? 7.110 -1.190 14.471 1.00 95.12 72 GLN A CA 1
ATOM 569 C C . GLN A 1 72 ? 6.088 -0.091 14.157 1.00 95.12 72 GLN A C 1
ATOM 571 O O . GLN A 1 72 ? 5.097 0.046 14.874 1.00 95.12 72 GLN A O 1
ATOM 576 N N . THR A 1 73 ? 6.286 0.659 13.066 1.00 96.50 73 THR A N 1
ATOM 577 C CA . THR A 1 73 ? 5.336 1.684 12.614 1.00 96.50 73 THR A CA 1
ATOM 578 C C . THR A 1 73 ? 3.992 1.075 12.218 1.00 96.50 73 THR A C 1
ATOM 580 O O . THR A 1 73 ? 2.951 1.615 12.585 1.00 96.50 73 THR A O 1
ATOM 583 N N . LEU A 1 74 ? 3.970 -0.065 11.519 1.00 96.12 74 LEU A N 1
ATOM 584 C CA . LEU A 1 74 ? 2.711 -0.752 11.222 1.00 96.12 74 LEU A CA 1
ATOM 585 C C . LEU A 1 74 ? 2.018 -1.210 12.512 1.00 96.12 74 LEU A C 1
ATOM 587 O O . LEU A 1 74 ? 0.842 -0.921 12.707 1.00 96.12 74 LEU A O 1
ATOM 591 N N . ALA A 1 75 ? 2.742 -1.866 13.421 1.00 95.31 75 ALA A N 1
ATOM 592 C CA . ALA A 1 75 ? 2.179 -2.373 14.670 1.00 95.31 75 ALA A CA 1
ATOM 593 C C . ALA A 1 75 ? 1.570 -1.266 15.552 1.00 95.31 75 ALA A C 1
ATOM 595 O O . ALA A 1 75 ? 0.537 -1.486 16.184 1.00 95.31 75 ALA A O 1
ATOM 596 N N . SER A 1 76 ? 2.167 -0.068 15.573 1.00 95.31 76 SER A N 1
ATOM 597 C CA . SER A 1 76 ? 1.651 1.069 16.346 1.00 95.31 76 SER A CA 1
ATOM 598 C C . SER A 1 76 ? 0.485 1.803 15.674 1.00 95.31 76 SER A C 1
ATOM 600 O O . SER A 1 76 ? -0.292 2.461 16.367 1.00 95.31 76 SER A O 1
ATOM 602 N N . THR A 1 77 ? 0.324 1.681 14.352 1.00 95.25 77 THR A N 1
ATOM 603 C CA . THR A 1 77 ? -0.687 2.431 13.581 1.00 95.25 77 THR A CA 1
ATOM 604 C C . THR A 1 77 ? -1.889 1.595 13.144 1.00 95.25 77 THR A C 1
ATOM 606 O O . THR A 1 77 ? -2.984 2.135 12.972 1.00 95.25 77 THR A O 1
ATOM 609 N N . ILE A 1 78 ? -1.736 0.272 13.013 1.00 94.19 78 ILE A N 1
ATOM 610 C CA . ILE A 1 78 ? -2.749 -0.628 12.436 1.00 94.19 78 ILE A CA 1
ATOM 611 C C . ILE A 1 78 ? -4.087 -0.625 13.190 1.00 94.19 78 ILE A C 1
ATOM 613 O O . ILE A 1 78 ? -5.134 -0.827 12.581 1.00 94.19 78 ILE A O 1
ATOM 617 N N . ASN A 1 79 ? -4.084 -0.323 14.491 1.00 91.25 79 ASN A N 1
ATOM 618 C CA . ASN A 1 79 ? -5.291 -0.277 15.327 1.00 91.25 79 ASN A CA 1
ATOM 619 C C . ASN A 1 79 ? -5.786 1.147 15.632 1.00 91.25 79 ASN A C 1
ATOM 621 O O . ASN A 1 79 ? -6.722 1.311 16.416 1.00 91.25 79 ASN A O 1
ATOM 625 N N . LEU A 1 80 ? -5.186 2.185 15.037 1.00 92.31 80 LEU A N 1
ATOM 626 C CA . LEU A 1 80 ? -5.652 3.559 15.231 1.00 92.31 80 LEU A CA 1
ATOM 627 C C . LEU A 1 80 ? -7.074 3.742 14.669 1.00 92.31 80 LEU A C 1
ATOM 629 O O . LEU A 1 80 ? -7.380 3.207 13.597 1.00 92.31 80 LEU A O 1
ATOM 633 N N . PRO A 1 81 ? -7.937 4.536 15.333 1.00 91.75 81 PRO A N 1
ATOM 634 C CA . PRO A 1 81 ? -9.297 4.819 14.878 1.00 91.75 81 PRO A CA 1
ATOM 635 C C . PRO A 1 81 ? -9.320 5.861 13.740 1.00 91.75 81 PRO A C 1
ATOM 637 O O . PRO A 1 81 ? -9.973 6.898 13.836 1.00 91.75 81 PRO A O 1
ATOM 640 N N . ALA A 1 82 ? -8.565 5.606 12.673 1.00 92.88 82 ALA A N 1
ATOM 641 C CA . ALA A 1 82 ? -8.323 6.516 11.557 1.00 92.88 82 ALA A CA 1
ATOM 642 C C . ALA A 1 82 ? -8.220 5.740 10.240 1.00 92.88 82 ALA A C 1
ATOM 644 O O . ALA A 1 82 ? -7.748 4.606 10.244 1.00 92.88 82 ALA A O 1
ATOM 645 N N . LEU A 1 83 ? -8.584 6.356 9.115 1.00 93.94 83 LEU A N 1
ATOM 646 C CA . LEU A 1 83 ? -8.214 5.880 7.783 1.00 93.94 83 LEU A CA 1
ATOM 647 C C . LEU A 1 83 ? -6.688 5.766 7.718 1.00 93.94 83 LEU A C 1
ATOM 649 O O . LEU A 1 83 ? -5.988 6.758 7.910 1.00 93.94 83 LEU A O 1
ATOM 653 N N . LEU A 1 84 ? -6.184 4.567 7.438 1.00 95.81 84 LEU A N 1
ATOM 654 C CA . LEU A 1 84 ? -4.752 4.303 7.373 1.00 95.81 84 LEU A CA 1
ATOM 655 C C . LEU A 1 84 ? -4.319 4.129 5.919 1.00 95.81 84 LEU A C 1
ATOM 657 O O . LEU A 1 84 ? -4.807 3.220 5.248 1.00 95.81 84 LEU A O 1
ATOM 661 N N . ILE A 1 85 ? -3.401 4.970 5.442 1.00 95.69 85 ILE A N 1
ATOM 662 C CA . ILE A 1 85 ? -2.768 4.811 4.129 1.00 95.69 85 ILE A CA 1
ATOM 663 C C . ILE A 1 85 ? -1.391 4.187 4.321 1.00 95.69 85 ILE A C 1
ATOM 665 O O . ILE A 1 85 ? -0.520 4.775 4.962 1.00 95.69 85 ILE A O 1
ATOM 669 N N . LEU A 1 86 ? -1.201 2.992 3.766 1.00 95.69 86 LEU A N 1
ATOM 670 C CA . LEU A 1 86 ? 0.036 2.224 3.867 1.00 95.69 86 LEU A CA 1
ATOM 671 C C . LEU A 1 86 ? 0.849 2.291 2.565 1.00 95.69 86 LEU A C 1
ATOM 673 O O . LEU A 1 86 ? 0.257 2.277 1.478 1.00 95.69 86 LEU A O 1
ATOM 677 N N . PRO A 1 87 ? 2.195 2.266 2.643 1.00 94.19 87 PRO A N 1
ATOM 678 C CA . PRO A 1 87 ? 3.024 1.999 1.477 1.00 94.19 87 PRO A CA 1
ATOM 679 C C . PRO A 1 87 ? 2.656 0.628 0.883 1.00 94.19 87 PRO A C 1
ATOM 681 O O . PRO A 1 87 ? 2.619 -0.361 1.623 1.00 94.19 87 PRO A O 1
ATOM 684 N N . PRO A 1 88 ? 2.405 0.500 -0.432 1.00 92.56 88 PRO A N 1
ATOM 685 C CA . PRO A 1 88 ? 2.046 -0.775 -1.054 1.00 92.56 88 PRO A CA 1
ATOM 686 C C . PRO A 1 88 ? 3.119 -1.856 -0.881 1.00 92.56 88 PRO A C 1
ATOM 688 O O . PRO A 1 88 ? 2.770 -3.033 -0.822 1.00 92.56 88 PRO A O 1
ATOM 691 N N . ALA A 1 89 ? 4.396 -1.479 -0.763 1.00 92.44 89 ALA A N 1
ATOM 692 C CA . ALA A 1 89 ? 5.495 -2.408 -0.505 1.00 92.44 89 ALA A CA 1
ATOM 693 C C . ALA A 1 89 ? 5.485 -3.012 0.916 1.00 92.44 89 ALA A C 1
ATOM 695 O O . ALA A 1 89 ? 6.178 -3.996 1.160 1.00 92.44 89 ALA A O 1
ATOM 696 N N . MET A 1 90 ? 4.677 -2.481 1.845 1.00 93.31 90 MET A N 1
ATOM 697 C CA . MET A 1 90 ? 4.558 -2.994 3.220 1.00 93.31 90 MET A CA 1
ATOM 698 C C . MET A 1 90 ? 4.204 -4.485 3.247 1.00 93.31 90 MET A C 1
ATOM 700 O O . MET A 1 90 ? 4.692 -5.232 4.094 1.00 93.31 90 MET A O 1
ATOM 704 N N . VAL A 1 91 ? 3.388 -4.925 2.288 1.00 93.81 91 VAL A N 1
ATOM 705 C CA . VAL A 1 91 ? 2.941 -6.315 2.173 1.00 93.81 91 VAL A CA 1
ATOM 706 C C . VAL A 1 91 ? 4.059 -7.273 1.752 1.00 93.81 91 VAL A C 1
ATOM 708 O O . VAL A 1 91 ? 3.880 -8.480 1.807 1.00 93.81 91 VAL A O 1
ATOM 711 N N . GLU A 1 92 ? 5.224 -6.786 1.323 1.00 91.81 92 GLU A N 1
ATOM 712 C CA . GLU A 1 92 ? 6.353 -7.651 0.958 1.00 91.81 92 GLU A CA 1
ATOM 713 C C . GLU A 1 92 ? 7.052 -8.254 2.188 1.00 91.81 92 GLU A C 1
ATOM 715 O O . GLU A 1 92 ? 7.808 -9.218 2.066 1.00 91.81 92 GLU A O 1
ATOM 720 N N . LEU A 1 93 ? 6.793 -7.713 3.382 1.00 91.31 93 LEU A N 1
ATOM 721 C CA . LEU A 1 93 ? 7.374 -8.180 4.637 1.00 91.31 93 LEU A CA 1
ATOM 722 C C . LEU A 1 93 ? 6.478 -9.234 5.292 1.00 91.31 93 LEU A C 1
ATOM 724 O O . LEU A 1 93 ? 5.313 -8.971 5.583 1.00 91.31 93 LEU A O 1
ATOM 728 N N . LYS A 1 94 ? 7.041 -10.408 5.609 1.00 88.44 94 LYS A N 1
ATOM 729 C CA . LYS A 1 94 ? 6.287 -11.533 6.192 1.00 88.44 94 LYS A CA 1
ATOM 730 C C . LYS A 1 94 ? 5.526 -11.155 7.472 1.00 88.44 94 LYS A C 1
ATOM 732 O O . LYS A 1 94 ? 4.328 -11.388 7.550 1.00 88.44 94 LYS A O 1
ATOM 737 N N . ASN A 1 95 ? 6.188 -10.511 8.435 1.00 89.94 95 ASN A N 1
ATOM 738 C CA . ASN A 1 95 ? 5.538 -10.110 9.691 1.00 89.94 95 ASN A CA 1
ATOM 739 C C . ASN A 1 95 ? 4.430 -9.067 9.456 1.00 89.94 95 ASN A C 1
ATOM 741 O O . ASN A 1 95 ? 3.416 -9.074 10.145 1.00 89.94 95 ASN A O 1
ATOM 745 N N . SER A 1 96 ? 4.600 -8.181 8.467 1.00 93.50 96 SER A N 1
ATOM 746 C CA . SER A 1 96 ? 3.556 -7.224 8.093 1.00 93.50 96 SER A CA 1
ATOM 747 C C . SER A 1 96 ? 2.346 -7.929 7.485 1.00 93.50 96 SER A C 1
ATOM 749 O O . SER A 1 96 ? 1.222 -7.524 7.760 1.00 93.50 96 SER A O 1
ATOM 751 N N . GLN A 1 97 ? 2.552 -8.994 6.699 1.00 94.50 97 GLN A N 1
ATOM 752 C C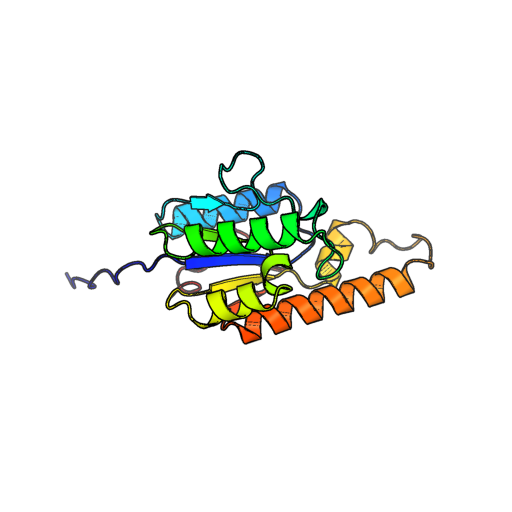A . GLN A 1 97 ? 1.449 -9.805 6.176 1.00 94.50 97 GLN A CA 1
ATOM 753 C C . GLN A 1 97 ? 0.654 -10.470 7.299 1.00 94.50 97 GLN A C 1
ATOM 755 O O . GLN A 1 97 ? -0.569 -10.421 7.270 1.00 94.50 97 GLN A O 1
ATOM 760 N N . GLU A 1 98 ? 1.336 -11.046 8.291 1.00 94.38 98 GLU A N 1
ATOM 761 C CA . GLU A 1 98 ? 0.694 -11.668 9.458 1.00 94.38 98 GLU A CA 1
ATOM 762 C C . GLU A 1 98 ? -0.149 -10.638 10.233 1.00 94.38 98 GLU A C 1
ATOM 764 O O . GLU A 1 98 ? -1.340 -10.853 10.446 1.00 94.38 98 GLU A O 1
ATOM 769 N N . LEU A 1 99 ? 0.414 -9.458 10.532 1.00 94.62 99 LEU A N 1
ATOM 770 C CA . LEU A 1 99 ? -0.315 -8.369 11.199 1.00 94.62 99 LEU A CA 1
ATOM 771 C C . LEU A 1 99 ? -1.532 -7.873 10.404 1.00 94.62 99 LEU A C 1
ATOM 773 O O . LEU A 1 99 ? -2.566 -7.559 10.992 1.00 94.62 99 LEU A O 1
ATOM 777 N N . LEU A 1 100 ? -1.409 -7.761 9.078 1.00 95.38 100 LEU A N 1
ATOM 778 C CA . LEU A 1 100 ? -2.508 -7.336 8.210 1.00 95.38 100 LEU A CA 1
ATOM 779 C C . LEU A 1 100 ? -3.596 -8.411 8.112 1.00 95.38 100 LEU A C 1
ATOM 781 O O . LEU A 1 100 ? -4.772 -8.068 8.166 1.00 95.38 100 LEU A O 1
ATOM 785 N N . ALA A 1 101 ? -3.220 -9.687 8.014 1.00 94.19 101 ALA A N 1
ATOM 786 C CA . ALA A 1 101 ? -4.158 -10.804 7.931 1.00 94.19 101 ALA A CA 1
ATOM 787 C C . ALA A 1 101 ? -4.961 -10.998 9.229 1.00 94.19 101 ALA A C 1
ATOM 789 O O . ALA A 1 101 ? -6.142 -11.339 9.172 1.00 94.19 101 ALA A O 1
ATOM 790 N N . ASP A 1 102 ? -4.349 -10.732 10.386 1.00 92.69 102 ASP A N 1
ATOM 791 C CA . ASP A 1 102 ? -5.014 -10.780 11.694 1.00 92.69 102 ASP A CA 1
ATOM 792 C C . ASP A 1 102 ? -5.873 -9.530 11.977 1.00 92.69 102 ASP A C 1
ATOM 794 O O . ASP A 1 102 ? -6.607 -9.465 12.971 1.00 92.69 102 ASP A O 1
ATOM 798 N N . CYS A 1 103 ? -5.799 -8.509 11.118 1.00 88.81 103 CYS A N 1
ATOM 799 C CA . CYS A 1 103 ? -6.538 -7.272 11.297 1.00 88.81 103 CYS A CA 1
ATOM 800 C C . CYS A 1 103 ? -8.035 -7.472 11.012 1.00 88.81 103 CYS A C 1
ATOM 802 O O . CYS A 1 103 ? -8.441 -7.982 9.973 1.00 88.81 103 CYS A O 1
ATOM 804 N N . THR A 1 104 ? -8.890 -6.984 11.912 1.00 87.25 104 THR A N 1
ATOM 805 C CA . THR A 1 104 ? -10.357 -7.033 11.738 1.00 87.25 104 THR A CA 1
ATOM 806 C C . THR A 1 104 ? -10.905 -5.890 10.880 1.00 87.25 104 THR A C 1
ATOM 808 O O . THR A 1 104 ? -12.109 -5.817 10.621 1.00 87.25 104 THR A O 1
ATOM 811 N N . ARG A 1 105 ? -10.036 -4.971 10.447 1.00 89.88 105 ARG A N 1
ATOM 812 C CA . ARG A 1 105 ? -10.405 -3.792 9.664 1.00 89.88 105 ARG A CA 1
ATOM 813 C C . ARG A 1 105 ? -10.558 -4.154 8.187 1.00 89.88 105 ARG A C 1
ATOM 815 O O . ARG A 1 105 ? -9.762 -4.929 7.668 1.00 89.88 105 ARG A O 1
ATOM 822 N N . PRO A 1 106 ? -11.510 -3.542 7.467 1.00 92.62 106 PRO A N 1
ATOM 823 C CA . PRO A 1 106 ? -11.552 -3.647 6.015 1.00 92.62 106 PRO A CA 1
ATOM 824 C C . PRO A 1 106 ? -10.255 -3.116 5.381 1.00 92.62 106 PRO A C 1
ATOM 826 O O . PRO A 1 106 ? -9.860 -1.976 5.644 1.00 92.62 106 PRO A O 1
ATOM 829 N N . ILE A 1 107 ? -9.623 -3.927 4.529 1.00 95.25 107 ILE A N 1
ATOM 830 C CA . ILE A 1 107 ? -8.399 -3.576 3.797 1.00 95.25 107 ILE A CA 1
ATOM 831 C C . ILE A 1 107 ? -8.720 -3.455 2.307 1.00 95.25 107 ILE A C 1
ATOM 833 O O . ILE A 1 107 ? -9.383 -4.318 1.727 1.00 95.25 107 ILE A O 1
ATOM 837 N N . PHE A 1 108 ? -8.228 -2.396 1.669 1.00 94.31 108 PHE A N 1
ATOM 838 C CA . PHE A 1 108 ? -8.402 -2.159 0.241 1.00 94.31 108 PHE A CA 1
ATOM 839 C C . PHE A 1 108 ? -7.072 -1.886 -0.444 1.00 94.31 108 PHE A C 1
ATOM 841 O O . PHE A 1 108 ? -6.243 -1.119 0.046 1.00 94.31 108 PHE A O 1
ATOM 848 N N . LEU A 1 109 ? -6.910 -2.461 -1.631 1.00 94.19 109 LEU A N 1
ATOM 849 C CA . LEU A 1 109 ? -5.825 -2.117 -2.535 1.00 94.19 109 LEU A CA 1
ATOM 850 C C . LEU A 1 109 ? -6.398 -1.325 -3.707 1.00 94.19 109 LEU A C 1
ATOM 852 O O . LEU A 1 109 ? -7.044 -1.897 -4.584 1.00 94.19 109 LEU A O 1
ATOM 856 N N . LEU A 1 110 ? -6.139 -0.020 -3.748 1.00 91.81 110 LEU A N 1
ATOM 857 C CA . LEU A 1 110 ? -6.420 0.792 -4.928 1.00 91.81 110 LEU A CA 1
ATOM 858 C C . LEU A 1 110 ? -5.318 0.535 -5.946 1.00 91.81 110 LEU A C 1
ATOM 860 O O . LEU A 1 110 ? -4.152 0.857 -5.705 1.00 91.81 110 LEU A O 1
ATOM 864 N N . SER A 1 111 ? -5.671 -0.070 -7.072 1.00 89.44 111 SER A N 1
ATOM 865 C CA . SER A 1 111 ? -4.705 -0.527 -8.055 1.00 89.44 111 SER A CA 1
ATOM 866 C C . SER A 1 111 ? -4.927 0.109 -9.416 1.00 89.44 111 SER A C 1
ATOM 868 O O . SER A 1 111 ? -6.045 0.180 -9.916 1.00 89.44 111 SER A O 1
ATOM 870 N N . VAL A 1 112 ? -3.836 0.541 -10.044 1.00 85.00 112 VAL A N 1
ATOM 871 C CA . VAL A 1 112 ? -3.818 0.873 -11.469 1.00 85.00 112 VAL A CA 1
ATOM 872 C C . VAL A 1 112 ? -3.092 -0.259 -12.195 1.00 85.00 112 VAL A C 1
ATOM 874 O O . VAL A 1 112 ? -1.943 -0.556 -11.842 1.00 85.00 112 VAL A O 1
ATOM 877 N N . PRO A 1 113 ? -3.709 -0.885 -13.216 1.00 77.44 113 PRO A N 1
ATOM 878 C CA . PRO A 1 113 ? -3.087 -1.908 -14.026 1.00 77.44 113 PRO A CA 1
ATOM 879 C C . PRO A 1 113 ? -1.770 -1.414 -14.581 1.00 77.44 113 PRO A C 1
ATOM 881 O O . PRO A 1 113 ? -1.625 -0.278 -15.045 1.00 77.44 113 PRO A O 1
ATOM 884 N N . ALA A 1 114 ? -0.822 -2.332 -14.603 1.00 71.44 114 ALA A N 1
ATOM 885 C CA . ALA A 1 114 ? 0.535 -2.042 -14.980 1.00 71.44 114 ALA A CA 1
ATOM 886 C C . ALA A 1 114 ? 0.655 -1.320 -16.340 1.00 71.44 114 ALA A C 1
ATOM 888 O O . ALA A 1 114 ? 1.421 -0.372 -16.490 1.00 71.44 114 ALA A O 1
ATOM 889 N N . ARG A 1 115 ? -0.168 -1.699 -17.325 1.00 73.25 115 ARG A N 1
ATOM 890 C CA . ARG A 1 115 ? -0.225 -1.045 -18.642 1.00 73.25 115 ARG A CA 1
ATOM 891 C C . ARG A 1 115 ? -0.550 0.452 -18.563 1.00 73.25 115 ARG A C 1
ATOM 893 O O . ARG A 1 115 ? 0.078 1.230 -19.274 1.00 73.25 115 ARG A O 1
ATOM 900 N N . THR A 1 116 ? -1.506 0.832 -17.723 1.00 74.12 116 THR A N 1
ATOM 901 C CA . THR A 1 116 ? -1.942 2.222 -17.539 1.00 74.12 116 THR A CA 1
ATOM 902 C C . THR A 1 116 ? -0.876 3.026 -16.798 1.00 74.12 116 THR A C 1
ATOM 904 O O . THR A 1 116 ? -0.542 4.134 -17.205 1.00 74.12 116 THR A O 1
ATOM 907 N N . ALA A 1 117 ? -0.237 2.426 -15.792 1.00 71.69 117 ALA A N 1
ATOM 908 C CA . ALA A 1 117 ? 0.912 3.017 -15.108 1.00 71.69 117 ALA A CA 1
ATOM 909 C C . ALA A 1 117 ? 2.066 3.352 -16.081 1.00 71.69 117 ALA A C 1
ATOM 911 O O . ALA A 1 117 ? 2.619 4.447 -16.034 1.00 71.69 117 ALA A O 1
ATOM 912 N N . TRP A 1 118 ? 2.377 2.468 -17.038 1.00 72.31 118 TRP A N 1
ATOM 913 C CA . TRP A 1 118 ? 3.375 2.757 -18.082 1.00 72.31 118 TRP A CA 1
ATOM 914 C C . TRP A 1 118 ? 2.985 3.924 -18.995 1.00 72.31 118 TRP A C 1
ATOM 916 O O . TRP A 1 118 ? 3.858 4.668 -19.445 1.00 72.31 118 TRP A O 1
ATOM 926 N N . GLN A 1 119 ? 1.692 4.089 -19.283 1.00 71.44 119 GLN A N 1
ATOM 927 C CA . GLN A 1 119 ? 1.204 5.227 -20.063 1.00 71.44 119 GLN A CA 1
ATOM 928 C C . GLN A 1 119 ? 1.395 6.539 -19.298 1.00 71.44 119 GLN A C 1
ATOM 930 O O . GLN A 1 119 ? 1.872 7.503 -19.892 1.00 71.44 119 GLN A O 1
ATOM 935 N N . TYR A 1 120 ? 1.112 6.562 -17.991 1.00 68.50 120 TYR A N 1
ATOM 936 C CA . TYR A 1 120 ? 1.357 7.732 -17.138 1.00 68.50 120 TYR A CA 1
ATOM 937 C C . TYR A 1 120 ? 2.831 8.133 -17.081 1.00 68.50 120 TYR A C 1
ATOM 939 O O . TYR A 1 120 ? 3.144 9.318 -17.023 1.00 68.50 120 TYR A O 1
ATOM 947 N N . LEU A 1 121 ? 3.737 7.161 -17.180 1.00 65.94 121 LEU A N 1
ATOM 948 C CA . LEU A 1 121 ? 5.178 7.404 -17.244 1.00 65.94 121 LEU A CA 1
ATOM 949 C C . LEU A 1 121 ? 5.675 7.813 -18.647 1.00 65.94 121 LEU A C 1
ATOM 951 O O . LEU A 1 121 ? 6.872 8.013 -18.833 1.00 65.94 121 LEU A O 1
ATOM 955 N N . GLY A 1 122 ? 4.794 7.925 -19.650 1.00 65.50 122 GLY A N 1
ATOM 956 C CA . GLY A 1 122 ? 5.167 8.293 -21.024 1.00 65.50 122 GLY A CA 1
ATOM 957 C C . GLY A 1 122 ? 5.872 7.179 -21.810 1.00 65.50 122 GLY A C 1
ATOM 958 O O . GLY A 1 122 ? 6.403 7.417 -22.894 1.00 65.50 122 GLY A O 1
ATOM 959 N N . LEU A 1 123 ? 5.853 5.944 -21.303 1.00 66.06 123 LEU A N 1
ATOM 960 C CA . LEU A 1 123 ? 6.601 4.801 -21.845 1.00 66.06 123 LEU A CA 1
ATOM 961 C C . LEU A 1 123 ? 5.783 3.946 -22.829 1.00 66.06 123 LEU A C 1
ATOM 963 O O . LEU A 1 123 ? 6.203 2.865 -23.237 1.00 66.06 123 LEU A O 1
ATOM 967 N N . GLY A 1 124 ? 4.604 4.433 -23.225 1.00 59.81 124 GLY A N 1
ATOM 968 C CA . GLY A 1 124 ? 3.728 3.821 -24.231 1.00 59.81 124 GLY A CA 1
ATOM 969 C C . GLY A 1 124 ? 3.815 4.440 -25.633 1.00 59.81 124 GLY A C 1
ATOM 970 O O . GLY A 1 124 ? 3.022 4.063 -26.492 1.00 59.81 124 GLY A O 1
ATOM 971 N N . ILE A 1 125 ? 4.718 5.400 -25.865 1.00 62.34 125 ILE A N 1
ATOM 972 C CA . ILE A 1 125 ? 4.804 6.172 -27.117 1.00 62.34 125 ILE A CA 1
ATOM 973 C C . ILE A 1 125 ? 5.676 5.433 -28.147 1.00 62.34 125 ILE A C 1
ATOM 975 O O . ILE A 1 125 ? 6.776 4.974 -27.835 1.00 62.34 125 ILE A O 1
ATOM 979 N N . ALA A 1 126 ? 5.197 5.333 -29.391 1.00 57.19 126 ALA A N 1
ATOM 980 C CA . ALA A 1 126 ? 5.960 4.770 -30.505 1.00 57.19 126 ALA A CA 1
ATOM 981 C C . ALA A 1 126 ? 7.270 5.556 -30.733 1.00 57.19 126 ALA A C 1
ATOM 983 O O . ALA A 1 126 ? 7.248 6.781 -30.809 1.00 57.19 126 ALA A O 1
ATOM 984 N N . GLY A 1 127 ? 8.407 4.857 -30.842 1.00 59.88 127 GLY A N 1
ATOM 985 C CA . GLY A 1 127 ? 9.738 5.464 -31.027 1.00 59.88 127 GLY A CA 1
ATOM 986 C C . GLY A 1 127 ? 10.606 5.552 -29.762 1.00 59.88 127 GLY A C 1
ATOM 987 O O . GLY A 1 127 ? 11.781 5.893 -29.862 1.00 59.88 127 GLY A O 1
ATOM 988 N N . GLN A 1 128 ? 10.072 5.198 -28.588 1.00 57.38 128 GLN A N 1
ATOM 989 C CA . GLN A 1 128 ? 10.863 4.990 -27.367 1.00 57.38 128 GLN A CA 1
ATOM 990 C C . GLN A 1 128 ? 11.742 3.723 -27.489 1.00 57.38 128 GLN A C 1
ATOM 992 O O . GLN A 1 128 ? 11.311 2.738 -28.099 1.00 57.38 128 GLN A O 1
ATOM 997 N N . PRO A 1 129 ? 12.973 3.720 -26.940 1.00 55.91 129 PRO A N 1
ATOM 998 C CA . PRO A 1 129 ? 13.938 2.650 -27.163 1.00 55.91 129 PRO A CA 1
ATOM 999 C C . PRO A 1 129 ? 13.425 1.276 -26.708 1.00 55.91 129 PRO A C 1
ATOM 1001 O O . PRO A 1 129 ? 12.962 1.080 -25.586 1.00 55.91 129 PRO A O 1
ATOM 1004 N N . VAL A 1 130 ? 13.605 0.291 -27.590 1.00 51.62 130 VAL A N 1
ATOM 1005 C CA . VAL A 1 130 ? 13.228 -1.134 -27.479 1.00 51.62 130 VAL A CA 1
ATOM 1006 C C . VAL A 1 130 ? 13.925 -1.917 -26.341 1.00 51.62 130 VAL A C 1
ATOM 1008 O O . VAL A 1 130 ? 13.766 -3.128 -26.235 1.00 51.62 130 VAL A O 1
ATOM 1011 N N . GLY A 1 131 ? 14.659 -1.251 -25.444 1.00 59.00 131 GLY A N 1
ATOM 1012 C CA . GLY A 1 131 ? 15.457 -1.874 -24.377 1.00 59.00 131 GLY A CA 1
ATOM 1013 C C . GLY A 1 131 ? 14.737 -2.110 -23.044 1.00 59.00 131 GLY A C 1
ATOM 1014 O O . GLY A 1 131 ? 15.304 -2.732 -22.151 1.00 59.00 131 GLY A O 1
ATOM 1015 N N . LEU A 1 132 ? 13.492 -1.651 -22.880 1.00 67.50 132 LEU A N 1
ATOM 1016 C CA . LEU A 1 132 ? 12.777 -1.751 -21.598 1.00 67.50 132 LEU A CA 1
ATOM 1017 C C . LEU A 1 132 ? 12.079 -3.101 -21.369 1.00 67.50 132 LEU A C 1
ATOM 1019 O O . LEU A 1 132 ? 11.393 -3.255 -20.366 1.00 67.50 132 LEU A O 1
ATOM 1023 N N . GLY A 1 133 ? 12.230 -4.089 -22.259 1.00 70.06 133 GLY A N 1
ATOM 1024 C CA . GLY A 1 133 ? 11.515 -5.371 -22.169 1.00 70.06 133 GLY A CA 1
ATOM 1025 C C . GLY A 1 133 ? 11.724 -6.103 -20.837 1.00 70.06 133 GLY A C 1
ATOM 1026 O O . GLY A 1 133 ? 10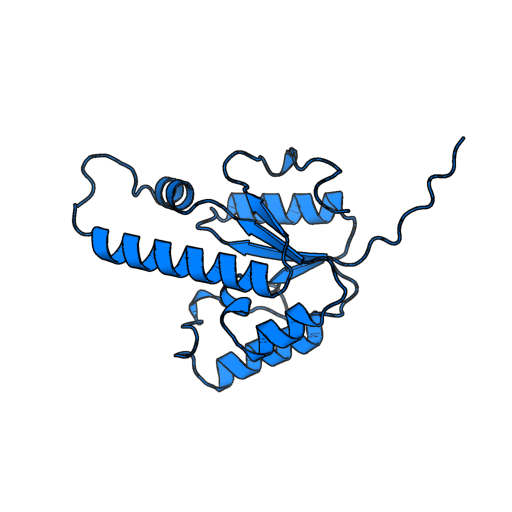.750 -6.481 -20.187 1.00 70.06 133 GLY A O 1
ATOM 1027 N N . ALA A 1 134 ? 12.978 -6.240 -20.395 1.00 74.81 134 ALA A N 1
ATOM 1028 C CA . ALA A 1 134 ? 13.310 -6.898 -19.129 1.00 74.81 134 ALA A CA 1
ATOM 1029 C C . ALA A 1 134 ? 12.833 -6.094 -17.908 1.00 74.81 134 ALA A C 1
ATOM 1031 O O . ALA A 1 134 ? 12.231 -6.659 -16.999 1.00 74.81 134 ALA A O 1
ATOM 1032 N N . ILE A 1 135 ? 13.016 -4.769 -17.925 1.00 76.44 135 ILE A N 1
ATOM 1033 C CA . ILE A 1 135 ? 12.539 -3.860 -16.867 1.00 76.44 135 ILE A CA 1
ATOM 1034 C C . ILE A 1 135 ? 11.012 -3.929 -16.762 1.00 76.44 135 ILE A C 1
ATOM 1036 O O . ILE A 1 135 ? 10.452 -4.019 -15.672 1.00 76.44 135 ILE A O 1
ATOM 1040 N N . ARG A 1 136 ? 10.326 -3.960 -17.907 1.00 74.31 136 ARG A N 1
ATOM 1041 C CA . ARG A 1 136 ? 8.876 -4.095 -17.980 1.00 74.31 136 ARG A CA 1
ATOM 1042 C C . ARG A 1 136 ? 8.413 -5.429 -17.421 1.00 74.31 136 ARG A C 1
ATOM 1044 O O . ARG A 1 136 ? 7.479 -5.441 -16.629 1.00 74.31 136 ARG A O 1
ATOM 1051 N N . ALA A 1 137 ? 9.055 -6.530 -17.803 1.00 76.31 137 ALA A N 1
ATOM 1052 C CA . ALA A 1 137 ? 8.738 -7.852 -17.275 1.00 76.31 137 ALA A CA 1
ATOM 1053 C C . ALA A 1 137 ? 8.950 -7.920 -15.754 1.00 76.31 137 ALA A C 1
ATOM 1055 O O . ALA A 1 137 ? 8.074 -8.400 -15.039 1.00 76.31 137 ALA A O 1
ATOM 1056 N N . GLN A 1 138 ? 10.061 -7.371 -15.254 1.00 79.88 138 GLN A N 1
ATOM 1057 C CA . GLN A 1 138 ? 10.353 -7.313 -13.823 1.00 79.88 138 GLN A CA 1
ATOM 1058 C C . GLN A 1 138 ? 9.304 -6.499 -13.067 1.00 79.88 138 GLN A C 1
ATOM 1060 O O . GLN A 1 138 ? 8.786 -6.960 -12.056 1.00 79.88 138 GLN A O 1
ATOM 1065 N N . TRP A 1 139 ? 8.940 -5.323 -13.569 1.00 79.19 139 TRP A N 1
ATOM 1066 C CA . TRP A 1 139 ? 7.950 -4.482 -12.910 1.00 79.19 139 TRP A CA 1
ATOM 1067 C C . TRP A 1 139 ? 6.540 -5.087 -12.963 1.00 79.19 139 TRP A C 1
ATOM 1069 O O . TRP A 1 139 ? 5.840 -5.066 -11.959 1.00 79.19 139 TRP A O 1
ATOM 1079 N N . MET A 1 140 ? 6.134 -5.692 -14.089 1.00 80.62 140 MET A N 1
ATOM 1080 C CA . MET A 1 140 ? 4.879 -6.458 -14.181 1.00 80.62 140 MET A CA 1
ATOM 1081 C C . MET A 1 140 ? 4.847 -7.592 -13.150 1.00 80.62 140 MET A C 1
ATOM 1083 O O . MET A 1 140 ? 3.821 -7.807 -12.508 1.00 80.62 140 MET A O 1
ATOM 1087 N N . ASN A 1 141 ? 5.969 -8.299 -12.985 1.00 84.12 141 ASN A N 1
ATOM 1088 C CA . ASN A 1 141 ? 6.097 -9.365 -12.002 1.00 84.12 141 ASN A CA 1
ATOM 1089 C C . ASN A 1 141 ? 5.989 -8.820 -10.570 1.00 84.12 141 ASN A C 1
ATOM 1091 O O . ASN A 1 141 ? 5.173 -9.314 -9.802 1.00 84.12 141 ASN A O 1
ATOM 1095 N N . MET A 1 142 ? 6.728 -7.757 -10.234 1.00 83.69 142 MET A N 1
ATOM 1096 C CA . MET A 1 142 ? 6.639 -7.099 -8.922 1.00 83.69 142 MET A CA 1
ATOM 1097 C C . MET A 1 142 ? 5.224 -6.589 -8.634 1.00 83.69 142 MET A C 1
ATOM 1099 O O . MET A 1 142 ? 4.703 -6.786 -7.541 1.00 83.69 142 MET A O 1
ATOM 1103 N N . TRP A 1 143 ? 4.574 -5.977 -9.625 1.00 87.50 143 TRP A N 1
ATOM 1104 C CA . TRP A 1 143 ? 3.199 -5.506 -9.508 1.00 87.50 143 TRP A CA 1
ATOM 1105 C C . TRP A 1 143 ? 2.245 -6.666 -9.207 1.00 87.50 143 TRP A C 1
ATOM 1107 O O . TRP A 1 143 ? 1.469 -6.577 -8.260 1.00 87.50 143 TRP A O 1
ATOM 1117 N N . SER A 1 144 ? 2.341 -7.769 -9.959 1.00 87.94 144 SER A N 1
ATOM 1118 C CA . SER A 1 144 ? 1.492 -8.950 -9.753 1.00 87.94 144 SER A CA 1
ATOM 1119 C C . SER A 1 144 ? 1.732 -9.584 -8.387 1.00 87.94 144 SER A C 1
ATOM 1121 O O . SER A 1 144 ? 0.776 -9.930 -7.704 1.00 87.94 144 SER A O 1
ATOM 1123 N N . GLN A 1 145 ? 2.995 -9.703 -7.972 1.00 90.44 145 GLN A N 1
ATOM 1124 C CA . GLN A 1 145 ? 3.366 -10.240 -6.664 1.00 90.44 145 GLN A CA 1
ATOM 1125 C C . GLN A 1 145 ? 2.795 -9.392 -5.526 1.00 90.44 145 GLN A C 1
ATOM 1127 O O . GLN A 1 145 ? 2.237 -9.947 -4.584 1.00 90.44 145 GLN A O 1
ATOM 1132 N N . ARG A 1 146 ? 2.871 -8.058 -5.628 1.00 91.44 146 ARG A N 1
ATOM 1133 C CA . ARG A 1 146 ? 2.280 -7.148 -4.637 1.00 91.44 146 ARG A CA 1
ATOM 1134 C C . ARG A 1 146 ? 0.767 -7.287 -4.574 1.00 91.44 146 ARG A C 1
ATOM 1136 O O . ARG A 1 146 ? 0.232 -7.397 -3.479 1.00 91.44 146 ARG A O 1
ATOM 1143 N N . VAL A 1 147 ? 0.080 -7.297 -5.720 1.00 92.75 147 VAL A N 1
ATOM 1144 C CA . VAL A 1 147 ? -1.382 -7.481 -5.757 1.00 92.75 147 VAL A CA 1
ATOM 1145 C C . VAL A 1 147 ? -1.771 -8.795 -5.082 1.00 92.75 147 VAL A C 1
ATOM 1147 O O . VAL A 1 147 ? -2.578 -8.769 -4.159 1.00 92.75 147 VAL A O 1
ATOM 1150 N N . SER A 1 148 ? -1.135 -9.910 -5.451 1.00 94.19 148 SER A N 1
ATOM 1151 C CA . SER A 1 148 ? -1.430 -11.208 -4.835 1.00 94.19 148 SER A CA 1
ATOM 1152 C C . SER A 1 148 ? -1.099 -11.248 -3.342 1.00 94.19 148 SER A C 1
ATOM 1154 O O . SER A 1 148 ? -1.830 -11.856 -2.568 1.00 94.19 148 SER A O 1
ATOM 1156 N N . ALA A 1 149 ? -0.029 -10.583 -2.901 1.00 94.75 149 ALA A N 1
ATOM 1157 C CA . ALA A 1 149 ? 0.297 -10.487 -1.480 1.00 94.75 149 ALA A CA 1
ATOM 1158 C C . ALA A 1 149 ? -0.766 -9.692 -0.698 1.00 94.75 149 ALA A C 1
ATOM 1160 O O . ALA A 1 149 ? -1.138 -10.091 0.402 1.00 94.75 149 ALA A O 1
ATOM 1161 N N . TRP A 1 150 ? -1.306 -8.618 -1.280 1.00 96.56 150 TRP A N 1
ATOM 1162 C CA . TRP A 1 150 ? -2.428 -7.873 -0.700 1.00 96.56 150 TRP A CA 1
ATOM 1163 C C . TRP A 1 150 ? -3.719 -8.700 -0.656 1.00 96.56 150 TRP A C 1
ATOM 1165 O O . TRP A 1 150 ? -4.415 -8.691 0.356 1.00 96.56 150 TRP A O 1
ATOM 1175 N N . GLU A 1 151 ? -4.025 -9.460 -1.706 1.00 95.94 151 GLU A N 1
ATOM 1176 C CA . GLU A 1 151 ? -5.165 -10.388 -1.707 1.00 95.94 151 GLU A CA 1
ATOM 1177 C C . GLU A 1 151 ? -5.027 -11.455 -0.609 1.00 95.94 151 GLU A C 1
ATOM 1179 O O . GLU A 1 151 ? -5.998 -11.751 0.087 1.00 95.94 151 GLU A O 1
ATOM 1184 N N . ASN A 1 152 ? -3.814 -11.977 -0.391 1.00 95.88 152 ASN A N 1
ATOM 1185 C CA . ASN A 1 152 ? -3.539 -12.985 0.637 1.00 95.88 152 ASN A CA 1
ATOM 1186 C C . ASN A 1 152 ? -3.766 -12.479 2.069 1.00 95.88 152 ASN A C 1
ATOM 1188 O O . ASN A 1 152 ? -4.115 -13.277 2.935 1.00 95.88 152 ASN A O 1
ATOM 1192 N N . VAL A 1 153 ? -3.599 -11.176 2.323 1.00 96.50 153 VAL A N 1
ATOM 1193 C CA . VAL A 1 153 ? -3.916 -10.560 3.628 1.00 96.50 153 VAL A CA 1
ATOM 1194 C C . VAL A 1 153 ? -5.378 -10.106 3.726 1.00 96.50 153 VAL A C 1
ATOM 1196 O O . VAL A 1 153 ? -5.744 -9.384 4.646 1.00 96.50 153 VAL A O 1
ATOM 1199 N N . GLY A 1 154 ? -6.224 -10.501 2.770 1.00 95.25 154 GLY A N 1
ATOM 1200 C CA . GLY A 1 154 ? -7.656 -10.204 2.772 1.00 95.25 154 GLY A CA 1
ATOM 1201 C C . GLY A 1 154 ? -8.032 -8.848 2.173 1.00 95.25 154 GLY A C 1
ATOM 1202 O O . GLY A 1 154 ? -9.176 -8.414 2.327 1.00 95.25 154 GLY A O 1
ATOM 1203 N N . ALA A 1 155 ? -7.116 -8.164 1.477 1.00 96.38 155 ALA A N 1
ATOM 1204 C CA . ALA A 1 155 ? -7.441 -6.891 0.847 1.00 96.38 155 ALA A CA 1
ATOM 1205 C C . ALA A 1 155 ? -8.366 -7.071 -0.360 1.00 96.38 155 ALA A C 1
ATOM 1207 O O . ALA A 1 155 ? -8.131 -7.894 -1.246 1.00 96.38 155 ALA A O 1
ATOM 1208 N N . LYS A 1 156 ? -9.388 -6.217 -0.453 1.00 94.56 156 LYS A N 1
ATOM 1209 C CA . LYS A 1 156 ? -10.206 -6.100 -1.659 1.00 94.56 156 LYS A CA 1
ATOM 1210 C C . LYS A 1 156 ? -9.501 -5.201 -2.670 1.00 94.56 156 LYS A C 1
ATOM 1212 O O . LYS A 1 156 ? -9.322 -4.005 -2.433 1.00 94.56 156 LYS A O 1
ATOM 1217 N N . VAL A 1 157 ? -9.137 -5.767 -3.815 1.00 92.25 157 VAL A N 1
ATOM 1218 C CA . VAL A 1 157 ? -8.506 -5.024 -4.911 1.00 92.25 157 VAL A CA 1
ATOM 1219 C C . VAL A 1 157 ? -9.562 -4.241 -5.692 1.00 92.25 157 VAL A C 1
ATOM 1221 O O . VAL A 1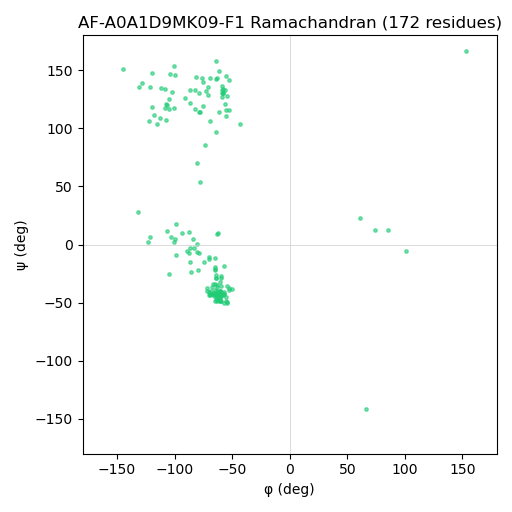 157 ? -10.595 -4.782 -6.088 1.00 92.25 157 VAL A O 1
ATOM 1224 N N . ILE A 1 158 ? -9.305 -2.953 -5.909 1.00 88.75 158 ILE A N 1
ATOM 1225 C CA . ILE A 1 158 ? -10.153 -2.040 -6.677 1.00 88.75 158 ILE A CA 1
ATOM 1226 C C . ILE A 1 158 ? -9.330 -1.519 -7.854 1.00 88.75 158 ILE A C 1
ATOM 1228 O O . ILE A 1 158 ? -8.313 -0.858 -7.653 1.00 88.75 158 ILE A O 1
ATOM 1232 N N . ASP A 1 159 ? -9.775 -1.802 -9.079 1.00 86.38 159 ASP A N 1
ATOM 1233 C CA . ASP A 1 159 ? -9.188 -1.219 -10.288 1.00 86.38 159 ASP A CA 1
ATOM 1234 C C . ASP A 1 159 ? -9.640 0.243 -10.439 1.00 86.38 159 ASP A C 1
ATOM 1236 O O . ASP A 1 159 ? -10.830 0.549 -10.555 1.00 86.38 159 ASP A O 1
ATOM 1240 N N . CYS A 1 160 ? -8.669 1.150 -10.438 1.00 84.50 160 CYS A N 1
ATOM 1241 C CA . CYS A 1 160 ? -8.870 2.589 -10.551 1.00 84.50 160 CYS A CA 1
ATOM 1242 C C . CYS A 1 160 ? -8.473 3.150 -11.928 1.00 84.50 160 CYS A C 1
ATOM 1244 O O . CYS A 1 160 ? -8.382 4.363 -12.088 1.00 84.50 160 CYS A O 1
ATOM 1246 N N . SER A 1 161 ? -8.226 2.307 -12.934 1.00 78.19 161 SER A N 1
ATOM 1247 C CA . SER A 1 161 ? -7.778 2.740 -14.269 1.00 78.19 161 SER A CA 1
ATOM 1248 C C . SER A 1 161 ? -8.773 3.593 -15.048 1.00 78.19 161 SER A C 1
ATOM 1250 O O . SER A 1 161 ? -8.358 4.353 -15.919 1.00 78.19 161 SER A O 1
ATOM 1252 N N . GLN A 1 162 ? -10.065 3.441 -14.762 1.00 73.94 162 GLN A N 1
ATOM 1253 C CA . GLN A 1 162 ? -11.169 4.144 -15.426 1.00 73.94 162 GLN A CA 1
ATOM 1254 C C . GLN A 1 162 ? -12.012 4.958 -14.433 1.00 73.94 162 GLN A C 1
ATOM 1256 O O . GLN A 1 162 ? -13.062 5.481 -14.797 1.00 73.94 162 GLN A O 1
ATOM 1261 N N . THR A 1 163 ? -11.584 5.033 -13.172 1.00 69.25 163 THR A N 1
ATOM 1262 C CA . THR A 1 163 ? -12.373 5.613 -12.083 1.00 69.25 163 THR A CA 1
ATOM 1263 C C . THR A 1 163 ? -11.770 6.951 -11.693 1.00 69.25 163 THR A C 1
ATOM 1265 O O . THR A 1 163 ? -10.613 7.018 -11.278 1.00 69.25 163 THR A O 1
ATOM 1268 N N . GLU A 1 164 ? -12.550 8.023 -11.795 1.00 69.19 164 GLU A N 1
ATOM 1269 C CA . GLU A 1 164 ? -12.138 9.311 -11.245 1.00 69.19 164 GLU A CA 1
ATOM 1270 C C . GLU A 1 164 ? -12.310 9.309 -9.715 1.00 69.19 164 GLU A C 1
ATOM 1272 O O . GLU A 1 164 ? -13.307 8.769 -9.225 1.00 69.19 164 GLU A O 1
ATOM 1277 N N . PRO A 1 165 ? -11.412 9.946 -8.941 1.00 67.94 165 PRO A N 1
ATOM 1278 C CA . PRO A 1 165 ? -11.550 10.055 -7.484 1.00 67.94 165 PRO A CA 1
ATOM 1279 C C . PRO A 1 165 ? -12.910 10.625 -7.043 1.00 67.94 165 PRO A C 1
ATOM 1281 O O . PRO A 1 165 ? -13.509 10.15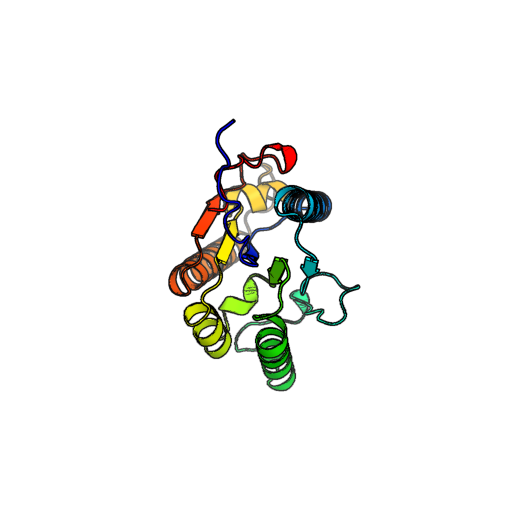9 -6.079 1.00 67.94 165 PRO A O 1
ATOM 1284 N N . SER A 1 166 ? -13.425 11.599 -7.801 1.00 64.50 166 SER A N 1
ATOM 1285 C CA . SER A 1 166 ? -14.736 12.249 -7.630 1.00 64.50 166 SER A CA 1
ATOM 1286 C C . SER A 1 166 ? -15.926 11.307 -7.839 1.00 64.50 166 SER A C 1
ATOM 1288 O O . SER A 1 166 ? -17.036 11.608 -7.404 1.00 64.50 166 SER A O 1
ATOM 1290 N N . SER A 1 167 ? -15.705 10.181 -8.519 1.00 59.22 167 SER A N 1
ATOM 1291 C CA . SER A 1 167 ? -16.740 9.232 -8.929 1.00 59.22 167 SER A CA 1
ATOM 1292 C C . SER A 1 167 ? -16.836 8.003 -8.030 1.00 59.22 167 SER A C 1
ATOM 1294 O O . SER A 1 167 ? -17.662 7.143 -8.321 1.00 59.22 167 SER A O 1
ATOM 1296 N N . LEU A 1 168 ? -16.031 7.922 -6.956 1.00 62.69 168 LEU A N 1
ATOM 1297 C CA . LEU A 1 168 ? -16.048 6.854 -5.950 1.00 62.69 168 LEU A CA 1
ATOM 1298 C C . LEU A 1 168 ? -17.497 6.501 -5.560 1.00 62.69 168 LEU A C 1
ATOM 1300 O O . LEU A 1 168 ? -18.138 7.263 -4.832 1.00 62.69 168 LEU A O 1
ATOM 1304 N N . PRO A 1 169 ? -18.067 5.376 -6.039 1.00 53.44 169 PRO A N 1
ATOM 1305 C CA . PRO A 1 169 ? -19.445 5.058 -5.722 1.00 53.44 169 PRO A CA 1
ATOM 1306 C C . PRO A 1 169 ? -19.617 4.851 -4.209 1.00 53.44 169 PRO A C 1
ATOM 1308 O O . PRO A 1 169 ? -18.785 4.174 -3.595 1.00 53.44 169 PRO A O 1
ATOM 1311 N N . PRO A 1 170 ? -20.755 5.283 -3.625 1.00 51.69 170 PRO A N 1
ATOM 1312 C CA . PRO A 1 170 ? -21.073 5.122 -2.202 1.00 51.69 170 PRO A CA 1
ATOM 1313 C C . PRO A 1 170 ? -21.184 3.673 -1.689 1.00 51.69 170 PRO A C 1
ATOM 1315 O O . PRO A 1 170 ? -21.716 3.413 -0.616 1.00 51.69 170 PRO A O 1
ATOM 1318 N N . LYS A 1 171 ? -20.794 2.690 -2.501 1.00 55.97 171 LYS A N 1
ATOM 1319 C CA . LYS A 1 171 ? -20.911 1.253 -2.232 1.00 55.97 171 LYS A CA 1
ATOM 1320 C C . LYS A 1 171 ? -19.567 0.520 -2.299 1.00 55.97 171 LYS A C 1
ATOM 1322 O O . LYS A 1 171 ? -19.554 -0.703 -2.192 1.00 55.97 171 LYS A O 1
ATOM 1327 N N . LEU A 1 172 ? -18.451 1.221 -2.533 1.00 61.59 172 LEU A N 1
ATOM 1328 C CA . LEU A 1 172 ? -17.128 0.583 -2.616 1.00 61.59 172 LEU A CA 1
ATOM 1329 C C . LEU A 1 172 ? -16.619 0.101 -1.256 1.00 61.59 172 LEU A C 1
ATOM 1331 O O . LEU A 1 172 ? -16.035 -0.985 -1.183 1.00 61.59 172 LEU A O 1
ATOM 1335 N N . PHE A 1 173 ? -16.908 0.878 -0.213 1.00 59.31 173 PHE A N 1
ATOM 1336 C CA . PHE A 1 173 ? -16.540 0.622 1.175 1.00 59.31 173 PHE A CA 1
ATOM 1337 C C . PHE A 1 173 ? -17.827 0.234 1.948 1.00 59.31 173 PHE A C 1
ATOM 1339 O O . PHE A 1 173 ? -18.781 1.016 1.913 1.00 59.31 173 PHE A O 1
ATOM 1346 N N . PRO A 1 174 ? -17.924 -0.996 2.497 1.00 53.59 174 PRO A N 1
ATOM 1347 C CA . PRO A 1 174 ? -19.144 -1.565 3.088 1.00 53.59 174 PRO A CA 1
ATOM 1348 C C . PRO A 1 174 ? -19.512 -1.028 4.479 1.00 53.59 174 PRO A C 1
ATOM 1350 O O . PRO A 1 174 ? -18.622 -0.482 5.159 1.00 53.59 174 PRO A O 1
#

Radius of gyration: 17.11 Å; Cα contacts (8 Å, |Δi|>4): 214; chains: 1; bounding box: 57×28×47 Å

Sequence (174 aa):
MEHKADKPNLPIIVAMNGAWPNAQTKLWKEALVTYLGQPLVDLTDPQSEFFLAEDDFRGMASSAELIEKWQQTLASTINLPALLILPPAMVELKNSQELLADCTRPIFLLSVPARTAWQYLGLGIAGQPVGLGAIRAQWMNMWSQRVSAWENVGAKVIDCSQTEPSSLPPKLFP

Organism: NCBI:txid1912795

Secondary structure (DSSP, 8-state):
---------PPPEEEEES---HHHHHHHHHHHHHHH-PPEEETT-TTSTT---GGG-BTBTS-HHHHHHHHHHHHHHTTSSSEEEEPGGGGGSHHHHHHHHT--S-EEEEE--HHHHHHHTTTTSTTS-GGGHHHHHHHHHHHHHHHHHHHHTTPEEEE-TT--GGG--TTS--

Solvent-accessible surface area (backbone atoms only — not comparable to full-atom values): 10210 Å² total; per-residue (Å²): 135,82,82,72,76,78,69,82,82,70,43,37,38,37,26,64,42,56,61,65,55,70,70,55,51,50,46,38,52,54,38,50,37,68,73,68,72,43,54,80,45,43,23,65,37,87,86,34,96,64,47,49,67,65,90,73,58,56,65,91,76,36,55,69,69,59,52,50,52,53,49,52,50,46,70,72,49,74,79,47,90,26,34,33,37,44,51,50,71,52,50,70,38,70,70,46,32,54,58,48,48,72,43,92,50,60,36,33,33,44,29,37,55,64,72,59,24,37,46,70,70,62,72,69,52,91,88,62,77,88,76,50,59,64,61,49,52,51,50,50,49,52,51,51,52,46,53,52,42,39,45,74,31,63,26,48,76,41,82,46,77,87,55,54,53,93,64,66,60,95,69,80,70,131

Nearest PDB structures (foldseek):
  1e6c-assembly2_B  TM=6.353E-01  e=1.225E-05  Dickeya chrysanthemi
  2lr0-assembly1_A  TM=6.069E-01  e=1.778E-04  synthetic construct
  4y0a-assembly1_A  TM=5.940E-01  e=9.180E-04  Acinetobacter baumannii AB307-0294
  1m7g-assembly1_B  TM=5.241E-01  e=8.257E-02  Penicillium chrysogenum
  1m8p-assembly1_A  TM=4.955E-01  e=1.119E-01  Penicillium chrysogenum